Protein AF-A0A9E5J036-F1 (afdb_monomer)

Mean predicted aligned error: 3.0 Å

Structure (mmCIF, N/CA/C/O backbone):
data_AF-A0A9E5J036-F1
#
_entry.id   AF-A0A9E5J036-F1
#
loop_
_atom_site.group_PDB
_atom_site.id
_atom_site.type_symbol
_atom_site.label_atom_id
_atom_site.label_alt_id
_atom_site.label_comp_id
_atom_site.label_asym_id
_atom_site.label_entity_id
_atom_site.label_seq_id
_atom_site.pdbx_PDB_ins_code
_atom_site.Cartn_x
_atom_site.Cartn_y
_atom_site.Cartn_z
_atom_site.occupancy
_atom_site.B_iso_or_equiv
_atom_site.auth_seq_id
_atom_site.auth_comp_id
_atom_site.auth_asym_id
_atom_site.auth_atom_id
_atom_site.pdbx_PDB_model_num
ATOM 1 N N . MET A 1 1 ? -7.724 -12.651 20.149 1.00 54.22 1 MET A N 1
ATOM 2 C CA . MET A 1 1 ? -7.739 -11.322 19.498 1.00 54.22 1 MET A CA 1
ATOM 3 C C . MET A 1 1 ? -8.716 -11.390 18.334 1.00 54.22 1 MET A C 1
ATOM 5 O O . MET A 1 1 ? -8.583 -12.315 17.539 1.00 54.22 1 MET A O 1
ATOM 9 N N . ARG A 1 2 ? -9.733 -10.518 18.262 1.00 65.44 2 ARG A N 1
ATOM 10 C CA . ARG A 1 2 ? -10.609 -10.452 17.074 1.00 65.44 2 ARG A CA 1
ATOM 11 C C . ARG A 1 2 ? -9.749 -10.071 15.864 1.00 65.44 2 ARG A C 1
ATOM 13 O O . ARG A 1 2 ? -8.909 -9.185 15.984 1.00 65.44 2 ARG A O 1
ATOM 20 N N . ARG A 1 3 ? -9.926 -10.760 14.734 1.00 77.19 3 ARG A N 1
ATOM 21 C CA . ARG A 1 3 ? -9.328 -10.345 13.458 1.00 77.19 3 ARG A CA 1
ATOM 22 C C . ARG A 1 3 ? -10.132 -9.149 12.951 1.00 77.19 3 ARG A C 1
ATOM 24 O O . ARG A 1 3 ? -11.332 -9.301 12.756 1.00 77.19 3 ARG A O 1
ATOM 31 N N . THR A 1 4 ? -9.483 -8.000 12.800 1.00 93.81 4 THR A N 1
ATOM 32 C CA . THR A 1 4 ? -10.069 -6.779 12.230 1.00 93.81 4 THR A CA 1
ATOM 33 C C . THR A 1 4 ? -9.508 -6.542 10.832 1.00 93.81 4 THR A C 1
ATOM 35 O O . THR A 1 4 ? -8.368 -6.928 10.535 1.00 93.81 4 THR A O 1
ATOM 38 N N . ILE A 1 5 ? -10.295 -5.925 9.959 1.00 94.81 5 ILE A N 1
ATOM 39 C CA . ILE A 1 5 ? -9.873 -5.517 8.618 1.00 94.81 5 ILE A CA 1
ATOM 40 C C . ILE A 1 5 ? -8.746 -4.497 8.746 1.00 94.81 5 ILE A C 1
ATOM 42 O O . ILE A 1 5 ? -7.694 -4.677 8.133 1.00 94.81 5 ILE A O 1
ATOM 46 N N . THR A 1 6 ? -8.904 -3.502 9.622 1.00 96.44 6 THR A N 1
ATOM 47 C CA . THR A 1 6 ? -7.877 -2.489 9.884 1.00 96.44 6 THR A CA 1
ATOM 48 C C . THR A 1 6 ? -6.564 -3.146 10.305 1.00 96.44 6 THR A C 1
ATOM 50 O O . THR A 1 6 ? -5.524 -2.891 9.705 1.00 96.44 6 THR A O 1
ATOM 53 N N . GLY A 1 7 ? -6.599 -4.068 11.274 1.00 96.12 7 GLY A N 1
ATOM 54 C CA . GLY A 1 7 ? -5.401 -4.781 11.726 1.00 96.12 7 GLY A CA 1
ATOM 55 C C . GLY A 1 7 ? -4.760 -5.639 10.632 1.00 96.12 7 GLY A C 1
ATOM 56 O O . GLY A 1 7 ? -3.534 -5.698 10.533 1.00 96.12 7 GLY A O 1
ATOM 57 N N . SER A 1 8 ? -5.575 -6.262 9.777 1.00 96.50 8 SER A N 1
ATOM 58 C CA . SER A 1 8 ? -5.082 -7.045 8.638 1.00 96.50 8 SER A CA 1
ATOM 59 C C . SER A 1 8 ? -4.384 -6.156 7.606 1.00 96.50 8 SER A C 1
ATOM 61 O O . SER A 1 8 ? -3.306 -6.507 7.134 1.00 96.50 8 SER A O 1
ATOM 63 N N . LEU A 1 9 ? -4.950 -4.985 7.298 1.00 97.12 9 LEU A N 1
ATOM 64 C CA . LEU A 1 9 ? -4.346 -4.013 6.386 1.00 97.12 9 LEU A CA 1
ATOM 65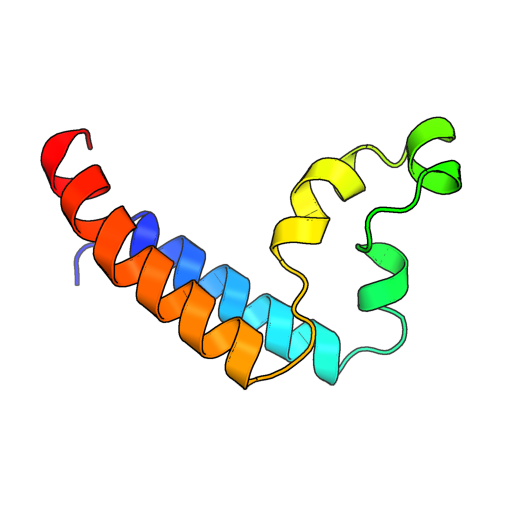 C C . LEU A 1 9 ? -3.026 -3.469 6.936 1.00 97.12 9 LEU A C 1
ATOM 67 O O . LEU A 1 9 ? -2.042 -3.432 6.202 1.00 97.12 9 LEU A O 1
ATOM 71 N N . LEU A 1 10 ? -2.968 -3.126 8.229 1.00 97.75 10 LEU A N 1
ATOM 72 C CA . LEU A 1 10 ? -1.725 -2.689 8.874 1.00 97.75 10 LEU A CA 1
ATOM 73 C C . LEU A 1 10 ? -0.619 -3.740 8.731 1.00 97.75 10 LEU A C 1
ATOM 75 O O . LEU A 1 10 ? 0.506 -3.405 8.361 1.00 97.75 10 LEU A O 1
ATOM 79 N N . LEU A 1 11 ? -0.946 -5.013 8.982 1.00 97.50 11 LEU A N 1
ATOM 80 C CA . LEU A 1 11 ? 0.001 -6.116 8.835 1.00 97.50 11 LEU A CA 1
ATOM 81 C C . LEU A 1 11 ? 0.467 -6.271 7.381 1.00 97.50 11 LEU A C 1
ATOM 83 O O . LEU A 1 11 ? 1.667 -6.379 7.141 1.00 97.50 11 LEU A O 1
ATOM 87 N N . ILE A 1 12 ? -0.457 -6.261 6.416 1.00 98.12 12 ILE A N 1
ATOM 88 C CA . ILE A 1 12 ? -0.134 -6.397 4.988 1.00 98.12 12 ILE A CA 1
ATOM 89 C C . ILE A 1 12 ? 0.776 -5.256 4.525 1.00 98.12 12 ILE A C 1
ATOM 91 O O . ILE A 1 12 ? 1.776 -5.511 3.858 1.00 98.12 12 ILE A O 1
ATOM 95 N N . ILE A 1 13 ? 0.472 -4.014 4.906 1.00 98.38 13 ILE A N 1
ATOM 96 C CA . ILE A 1 13 ? 1.271 -2.845 4.526 1.00 98.38 13 ILE A CA 1
ATOM 97 C C . ILE A 1 13 ? 2.667 -2.912 5.161 1.00 98.38 13 ILE A C 1
ATOM 99 O O . ILE A 1 13 ? 3.663 -2.688 4.475 1.00 98.38 13 ILE A O 1
ATOM 103 N N . ALA A 1 14 ? 2.766 -3.279 6.443 1.00 98.19 14 ALA A N 1
ATOM 104 C CA . ALA A 1 14 ? 4.055 -3.428 7.117 1.00 98.19 14 ALA A CA 1
ATOM 105 C C . ALA A 1 14 ? 4.920 -4.526 6.474 1.00 98.19 14 ALA A C 1
ATOM 107 O O . ALA A 1 14 ? 6.108 -4.315 6.229 1.00 98.19 14 ALA A O 1
ATOM 108 N N . VAL A 1 15 ? 4.326 -5.679 6.145 1.00 98.31 15 VAL A N 1
ATOM 109 C CA . VAL A 1 15 ? 5.013 -6.767 5.431 1.00 98.31 15 VAL A CA 1
ATOM 110 C C . VAL A 1 15 ? 5.428 -6.327 4.026 1.00 98.31 15 VAL A C 1
ATOM 112 O O . VAL A 1 15 ? 6.557 -6.590 3.620 1.00 98.31 15 VAL A O 1
ATOM 115 N N . SER A 1 16 ? 4.563 -5.617 3.298 1.00 98.31 16 SER A N 1
ATOM 116 C CA . SER A 1 16 ? 4.890 -5.061 1.981 1.00 98.31 16 SER A CA 1
ATOM 117 C C . SER A 1 16 ? 6.087 -4.114 2.042 1.00 98.31 16 SER A C 1
ATOM 119 O O . SER A 1 16 ? 6.996 -4.226 1.227 1.00 98.31 16 SER A O 1
ATOM 121 N N . TYR A 1 17 ? 6.150 -3.231 3.042 1.00 98.44 17 TYR A N 1
ATOM 122 C CA . TYR A 1 17 ? 7.297 -2.341 3.207 1.00 98.44 17 TYR A CA 1
ATOM 123 C C . TYR A 1 17 ? 8.594 -3.106 3.503 1.00 98.44 17 TYR A C 1
ATOM 125 O O . TYR A 1 17 ? 9.643 -2.773 2.952 1.00 98.44 17 TYR A O 1
ATOM 133 N N . LEU A 1 18 ? 8.537 -4.170 4.315 1.00 98.38 18 LEU A N 1
ATOM 134 C CA . LEU A 1 18 ? 9.694 -5.049 4.517 1.00 98.38 18 LEU A CA 1
ATOM 135 C C . LEU A 1 18 ? 10.151 -5.688 3.201 1.00 98.38 18 LEU A C 1
ATOM 137 O O . LEU A 1 18 ? 11.351 -5.728 2.932 1.00 98.38 18 LEU A O 1
ATOM 141 N N . LEU A 1 19 ? 9.219 -6.146 2.362 1.00 98.38 19 LEU A N 1
ATOM 142 C CA . LEU A 1 19 ? 9.546 -6.664 1.032 1.00 98.38 19 LEU A CA 1
ATOM 143 C C . LEU A 1 19 ? 10.142 -5.575 0.135 1.00 98.38 19 LEU A C 1
ATOM 145 O O . LEU A 1 19 ? 11.145 -5.835 -0.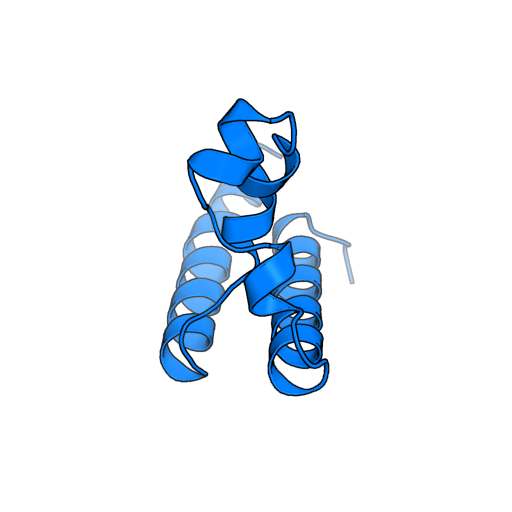523 1.00 98.38 19 LEU A O 1
ATOM 149 N N . GLN A 1 20 ? 9.601 -4.355 0.164 1.00 98.19 20 GLN A N 1
ATOM 150 C CA . GLN A 1 20 ? 10.100 -3.221 -0.616 1.00 98.19 20 GLN A CA 1
ATOM 151 C C . GLN A 1 20 ? 11.574 -2.922 -0.318 1.00 98.19 20 GLN A C 1
ATOM 153 O O . GLN A 1 20 ? 12.354 -2.747 -1.249 1.00 98.19 20 GLN A O 1
ATOM 158 N N . ILE A 1 21 ? 11.977 -2.907 0.958 1.00 97.69 21 ILE A N 1
ATOM 159 C CA . ILE A 1 21 ? 13.361 -2.572 1.340 1.00 97.69 21 ILE A CA 1
ATOM 160 C C . ILE A 1 21 ? 14.341 -3.749 1.223 1.00 97.69 21 ILE A C 1
ATOM 162 O O . ILE A 1 21 ? 15.550 -3.536 1.255 1.00 97.69 21 ILE A O 1
ATOM 166 N N . THR A 1 22 ? 13.848 -4.987 1.124 1.00 98.19 22 THR A N 1
ATOM 167 C CA . THR A 1 22 ? 14.693 -6.197 1.049 1.00 98.19 22 THR A CA 1
ATOM 168 C C . THR A 1 22 ? 14.763 -6.808 -0.348 1.00 98.19 22 THR A C 1
ATOM 170 O O . THR A 1 22 ? 15.695 -7.556 -0.638 1.00 98.19 22 THR A O 1
ATOM 173 N N . THR A 1 23 ? 13.803 -6.503 -1.224 1.00 98.19 23 THR A N 1
ATOM 174 C CA . THR A 1 23 ? 13.665 -7.125 -2.545 1.00 98.19 23 THR A CA 1
ATOM 175 C C . THR A 1 23 ? 13.956 -6.116 -3.650 1.00 98.19 23 THR A C 1
ATOM 177 O O . THR A 1 23 ? 13.224 -5.147 -3.851 1.00 98.19 23 THR A O 1
ATOM 180 N N . VAL A 1 24 ? 15.010 -6.373 -4.424 1.00 97.44 24 VAL A N 1
ATOM 181 C CA . VAL A 1 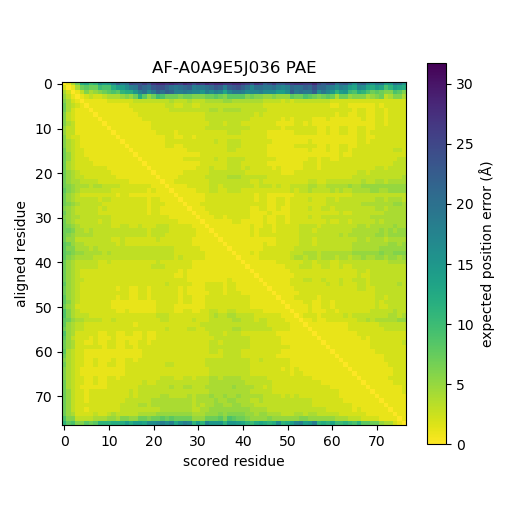24 ? 15.406 -5.527 -5.560 1.00 97.44 24 VAL A CA 1
ATOM 182 C C . VAL A 1 24 ? 14.303 -5.497 -6.626 1.00 97.44 24 VAL A C 1
ATOM 184 O O . VAL A 1 24 ? 13.771 -6.537 -7.017 1.00 97.44 24 VAL A O 1
ATOM 187 N N . GLY A 1 25 ? 13.961 -4.298 -7.107 1.00 96.75 25 GLY A N 1
ATOM 188 C CA . GLY A 1 25 ? 12.939 -4.088 -8.138 1.00 96.75 25 GLY A CA 1
ATOM 189 C C . GLY A 1 25 ? 11.493 -4.266 -7.659 1.00 96.75 25 GLY A C 1
ATOM 190 O O . GLY A 1 25 ? 10.584 -4.281 -8.486 1.00 96.75 25 GLY A O 1
ATOM 191 N N . TYR A 1 26 ? 11.249 -4.416 -6.349 1.00 98.00 26 TYR A N 1
ATOM 192 C CA . TYR A 1 26 ? 9.892 -4.478 -5.791 1.00 98.00 26 TYR A C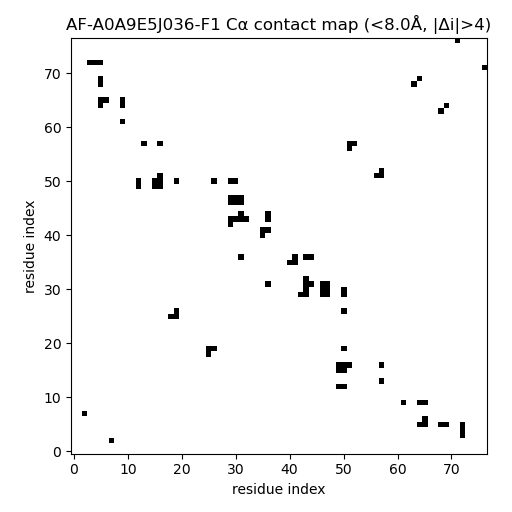A 1
ATOM 193 C C . TYR A 1 26 ? 9.116 -3.187 -6.066 1.00 98.00 26 TYR A C 1
ATOM 195 O O . TYR A 1 26 ? 7.984 -3.225 -6.546 1.00 98.00 26 TYR A O 1
ATOM 203 N N . GLU A 1 27 ? 9.760 -2.045 -5.820 1.00 97.25 27 GLU A N 1
ATOM 204 C CA . GLU A 1 27 ? 9.196 -0.727 -6.101 1.00 97.25 27 GLU A CA 1
ATOM 205 C C . GLU A 1 27 ? 8.874 -0.572 -7.592 1.00 97.25 27 GLU A C 1
ATOM 207 O O . GLU A 1 27 ? 7.737 -0.263 -7.936 1.00 97.25 27 GLU A O 1
ATOM 212 N N . ASP A 1 28 ? 9.803 -0.935 -8.482 1.00 96.81 28 ASP A N 1
ATOM 213 C CA . ASP A 1 28 ? 9.610 -0.864 -9.938 1.00 96.81 28 ASP A CA 1
ATOM 214 C C . ASP A 1 28 ? 8.427 -1.701 -10.451 1.00 96.81 28 ASP A C 1
ATOM 216 O O . ASP A 1 28 ? 7.746 -1.342 -11.418 1.00 96.81 28 ASP A O 1
ATOM 220 N N . ARG A 1 29 ? 8.139 -2.827 -9.796 1.00 97.00 29 ARG A N 1
ATOM 221 C CA . ARG A 1 29 ? 7.032 -3.723 -10.164 1.00 97.00 29 ARG A CA 1
ATOM 222 C C . ARG A 1 29 ? 5.669 -3.224 -9.706 1.00 97.00 29 ARG A C 1
ATOM 224 O O . ARG A 1 29 ? 4.677 -3.588 -10.334 1.00 97.00 29 ARG A O 1
ATOM 231 N N . PHE A 1 30 ? 5.612 -2.415 -8.650 1.00 97.88 30 PHE A N 1
ATOM 232 C CA . PHE A 1 30 ? 4.354 -1.985 -8.039 1.00 97.88 30 PHE A CA 1
ATOM 233 C C . PHE A 1 30 ? 4.091 -0.486 -8.108 1.00 97.88 30 PHE A C 1
ATOM 235 O O . PHE A 1 30 ? 2.950 -0.090 -7.855 1.00 97.88 30 PHE A O 1
ATOM 242 N N . LEU A 1 31 ? 5.084 0.339 -8.474 1.00 97.75 31 LEU A N 1
ATOM 243 C CA . LEU A 1 31 ? 4.861 1.771 -8.610 1.00 97.75 31 LEU A CA 1
ATOM 244 C C . LEU A 1 31 ? 3.822 2.031 -9.687 1.00 97.75 31 LEU A C 1
ATOM 246 O O . LEU A 1 31 ? 3.737 1.326 -10.705 1.00 97.75 31 LEU A O 1
ATOM 250 N N . LEU A 1 32 ? 3.061 3.093 -9.467 1.00 98.19 32 LEU A N 1
ATOM 251 C CA . LEU A 1 32 ? 2.135 3.572 -10.462 1.00 98.19 32 LEU A CA 1
ATOM 252 C C . LEU A 1 32 ? 2.922 4.203 -11.609 1.00 98.19 32 LEU A C 1
ATOM 254 O O . LEU A 1 32 ? 3.563 5.240 -11.452 1.00 98.19 32 LEU A O 1
ATOM 258 N N . ASN A 1 33 ? 2.856 3.572 -12.774 1.00 98.06 33 ASN A N 1
ATOM 259 C CA . ASN A 1 33 ? 3.509 4.054 -13.976 1.00 98.06 33 ASN A CA 1
ATOM 260 C C . ASN A 1 33 ? 2.557 3.913 -15.164 1.00 98.06 33 ASN A C 1
ATOM 262 O O . ASN A 1 33 ? 2.041 2.832 -15.450 1.00 98.06 33 ASN A O 1
ATOM 266 N N . ARG A 1 34 ? 2.339 5.035 -15.852 1.00 97.69 34 ARG A N 1
ATOM 267 C CA . ARG A 1 34 ? 1.368 5.163 -16.939 1.00 97.69 34 ARG A CA 1
ATOM 268 C C . ARG A 1 34 ? 1.628 4.193 -18.087 1.00 97.69 34 ARG A C 1
ATOM 270 O O . ARG A 1 34 ? 0.683 3.561 -18.541 1.00 97.69 34 ARG A O 1
ATOM 277 N N . PHE A 1 35 ? 2.880 4.059 -18.521 1.00 98.12 35 PHE A N 1
ATOM 278 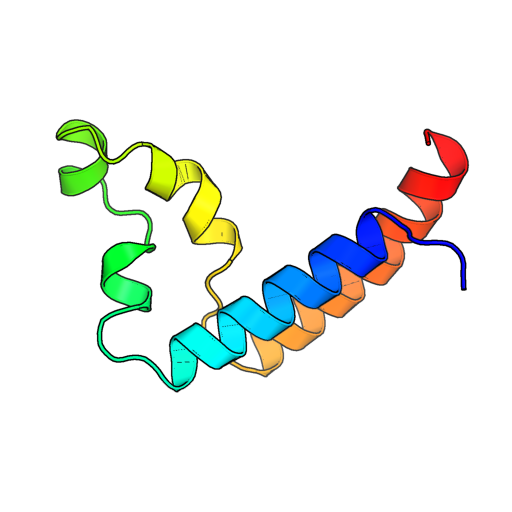C CA . PHE A 1 35 ? 3.234 3.196 -19.647 1.00 98.12 35 PHE A CA 1
ATOM 279 C C . PHE A 1 35 ? 2.808 1.751 -19.375 1.00 98.12 35 PHE A C 1
ATOM 281 O O . PHE A 1 35 ? 2.150 1.134 -20.203 1.00 98.12 35 PHE A O 1
ATOM 288 N N . TYR A 1 36 ? 3.109 1.223 -18.189 1.00 98.19 36 TYR A N 1
ATOM 289 C CA . TYR A 1 36 ? 2.731 -0.146 -17.835 1.00 98.19 36 TYR A CA 1
ATOM 290 C C . TYR A 1 36 ? 1.217 -0.317 -17.672 1.00 98.19 36 TYR A C 1
ATOM 292 O O . TYR A 1 36 ? 0.661 -1.320 -18.112 1.00 98.19 36 TYR A O 1
ATOM 300 N N . VAL A 1 37 ? 0.530 0.674 -17.096 1.00 98.19 37 VAL A N 1
ATOM 301 C CA . VAL A 1 37 ? -0.935 0.641 -16.953 1.00 98.19 37 VAL A CA 1
ATOM 302 C C . VAL A 1 37 ? -1.631 0.642 -18.317 1.00 98.19 37 VAL A C 1
ATOM 304 O O . VAL A 1 37 ? -2.552 -0.143 -18.527 1.00 98.19 37 VAL A O 1
ATOM 307 N N . GLU A 1 38 ? -1.177 1.467 -19.263 1.00 98.31 38 GLU A N 1
ATOM 308 C CA . GLU A 1 38 ? -1.695 1.480 -20.641 1.00 98.31 38 GLU A CA 1
ATOM 309 C C . GLU A 1 38 ? -1.430 0.152 -21.371 1.00 98.31 38 GLU A C 1
ATOM 311 O O . GLU A 1 38 ? -2.214 -0.240 -22.232 1.00 98.31 38 GLU A O 1
ATOM 316 N N . ASN A 1 39 ? -0.385 -0.578 -20.972 1.00 98.19 39 ASN A N 1
ATOM 317 C CA . ASN A 1 39 ? -0.056 -1.913 -21.474 1.00 98.19 39 ASN A CA 1
ATOM 318 C C . ASN A 1 39 ? -0.706 -3.064 -20.672 1.00 98.19 39 ASN A C 1
ATOM 320 O O . ASN A 1 39 ? -0.334 -4.223 -20.847 1.00 98.19 39 ASN A O 1
ATOM 324 N N . GLY A 1 40 ? -1.696 -2.776 -19.819 1.00 98.19 40 GLY A N 1
ATOM 325 C CA . GLY A 1 40 ? -2.525 -3.790 -19.156 1.00 98.19 40 GLY A CA 1
ATOM 326 C C . GLY A 1 40 ? -2.133 -4.132 -17.717 1.00 98.19 40 GLY A C 1
ATOM 327 O O . GLY A 1 40 ? -2.805 -4.942 -17.078 1.00 98.19 40 GLY A O 1
ATOM 328 N N . GLU A 1 41 ? -1.107 -3.495 -17.147 1.00 98.38 41 GLU A N 1
ATOM 329 C CA . GLU A 1 41 ? -0.701 -3.703 -15.749 1.00 98.38 41 GLU A CA 1
ATOM 330 C C . GLU A 1 41 ? -1.576 -2.901 -14.765 1.00 98.38 41 GLU A C 1
ATOM 332 O O . GLU A 1 41 ? -1.093 -2.137 -13.928 1.00 98.38 41 GLU A O 1
ATOM 337 N N . TYR A 1 42 ? -2.899 -3.081 -14.844 1.00 98.19 42 TYR A N 1
ATOM 338 C CA . TYR A 1 42 ? -3.882 -2.354 -14.026 1.00 98.19 42 TYR A CA 1
ATOM 339 C C . TYR A 1 42 ? -3.753 -2.614 -12.524 1.00 98.19 42 TYR A C 1
ATOM 341 O O . TYR A 1 42 ? -4.186 -1.789 -11.721 1.00 98.19 42 TYR A O 1
ATOM 349 N N . TYR A 1 43 ? -3.122 -3.723 -12.125 1.00 98.00 43 TYR A N 1
ATOM 350 C CA . TYR A 1 43 ? -2.853 -4.012 -10.716 1.00 98.00 43 TYR A CA 1
ATOM 351 C C . TYR A 1 43 ? -2.067 -2.875 -10.038 1.00 98.00 43 TYR A C 1
ATOM 353 O O . TYR A 1 43 ? -2.269 -2.625 -8.850 1.00 98.00 43 TYR A O 1
ATOM 361 N N . ARG A 1 44 ? -1.257 -2.121 -10.800 1.00 98.25 44 ARG A N 1
ATOM 362 C CA . ARG A 1 44 ? -0.481 -0.967 -10.318 1.00 98.25 44 ARG A CA 1
ATOM 363 C C . ARG A 1 44 ? -1.332 0.154 -9.735 1.00 98.25 44 ARG A C 1
ATOM 365 O O . ARG A 1 44 ? -0.853 0.884 -8.873 1.00 98.25 44 ARG A O 1
ATOM 372 N N . LEU A 1 45 ? -2.594 0.270 -10.157 1.00 97.94 45 LEU A N 1
ATOM 373 C CA . LEU A 1 45 ? -3.547 1.236 -9.601 1.00 97.94 45 LEU A CA 1
ATOM 374 C C . LEU A 1 45 ? -3.848 0.964 -8.122 1.00 97.94 45 LEU A C 1
ATOM 376 O O . LEU A 1 45 ? -4.132 1.894 -7.375 1.00 97.94 45 LEU A O 1
ATOM 380 N N . PHE A 1 46 ? -3.756 -0.298 -7.700 1.00 97.50 46 PHE A N 1
ATOM 381 C CA . PHE A 1 46 ? -4.021 -0.715 -6.325 1.00 97.50 46 PHE A CA 1
ATOM 382 C C . PHE A 1 46 ? -2.729 -0.960 -5.547 1.00 97.50 46 PHE A C 1
ATOM 384 O O . PHE A 1 46 ? -2.614 -0.543 -4.397 1.00 97.50 46 PHE A O 1
ATOM 391 N N . THR A 1 47 ? -1.728 -1.597 -6.162 1.00 97.56 47 THR A N 1
ATOM 392 C CA . THR A 1 47 ? -0.487 -1.967 -5.463 1.00 97.56 47 THR A CA 1
ATOM 393 C C . THR A 1 47 ? 0.369 -0.769 -5.079 1.00 97.56 47 THR A C 1
ATOM 395 O O . THR A 1 47 ? 1.148 -0.877 -4.137 1.00 97.56 47 THR A O 1
ATOM 398 N N . VAL A 1 48 ? 0.208 0.382 -5.741 1.00 97.75 48 VAL A N 1
ATOM 399 C CA . VAL A 1 48 ? 0.911 1.613 -5.352 1.00 97.75 48 VAL A CA 1
ATOM 400 C C . VAL A 1 48 ? 0.602 2.027 -3.908 1.00 97.75 48 VAL A C 1
ATOM 402 O O . VAL A 1 48 ? 1.479 2.560 -3.237 1.00 97.75 48 VAL A O 1
ATOM 405 N N . ALA A 1 49 ? -0.587 1.706 -3.383 1.00 97.50 49 ALA A N 1
ATOM 406 C CA . ALA A 1 49 ? -0.955 1.983 -1.991 1.00 97.50 49 ALA A CA 1
ATOM 407 C C . ALA A 1 49 ? -0.146 1.163 -0.964 1.00 97.50 49 ALA A C 1
ATOM 409 O O . ALA A 1 49 ? -0.175 1.460 0.229 1.00 97.50 49 ALA A O 1
ATOM 410 N N . LEU A 1 50 ? 0.567 0.123 -1.408 1.00 97.94 50 LEU A N 1
ATOM 411 C CA . LEU A 1 50 ? 1.423 -0.708 -0.562 1.00 97.94 50 LEU A CA 1
ATOM 412 C C . LEU A 1 50 ? 2.874 -0.202 -0.498 1.00 97.94 50 LEU A C 1
ATOM 414 O O . LEU A 1 50 ? 3.631 -0.636 0.375 1.00 97.94 50 LEU A O 1
ATOM 418 N N . LEU A 1 51 ? 3.267 0.700 -1.403 1.00 98.25 51 LEU A N 1
ATOM 419 C CA . LEU A 1 51 ? 4.611 1.269 -1.467 1.00 98.25 51 LEU A CA 1
ATOM 420 C C . LEU A 1 51 ? 4.726 2.511 -0.589 1.00 98.25 51 LEU A C 1
ATOM 422 O O . LEU A 1 51 ? 3.814 3.330 -0.524 1.00 98.25 51 LEU A O 1
ATOM 426 N N . HIS A 1 52 ? 5.870 2.668 0.072 1.00 98.31 52 HIS A N 1
ATOM 427 C CA . HIS A 1 52 ? 6.126 3.807 0.949 1.00 98.31 52 HIS A CA 1
ATOM 428 C C . HIS A 1 52 ? 7.523 4.381 0.712 1.00 98.31 52 HIS A C 1
ATOM 430 O O . HIS A 1 52 ? 8.506 3.651 0.645 1.00 98.31 52 HIS A O 1
ATOM 436 N N . GLY A 1 53 ? 7.621 5.711 0.651 1.00 96.88 53 GLY A N 1
ATOM 437 C CA . GLY A 1 53 ? 8.880 6.441 0.424 1.00 96.88 53 GLY A CA 1
ATOM 438 C C . GLY A 1 53 ? 9.806 6.550 1.645 1.00 96.88 53 GLY A C 1
ATOM 439 O O . GLY A 1 53 ? 10.637 7.451 1.695 1.00 96.88 53 GLY A O 1
ATOM 440 N N . GLY A 1 54 ? 9.628 5.701 2.662 1.00 97.19 54 GLY A N 1
ATOM 441 C CA . GLY A 1 54 ? 10.472 5.665 3.857 1.00 97.19 54 GLY A CA 1
ATOM 442 C C . GLY A 1 54 ? 9.719 5.370 5.154 1.00 97.19 54 GLY A C 1
ATOM 443 O O . GLY A 1 54 ? 8.487 5.406 5.214 1.00 97.19 54 GLY A O 1
ATOM 444 N N . LEU A 1 55 ? 10.486 5.121 6.222 1.00 97.62 55 LEU A N 1
ATOM 445 C CA . LEU A 1 55 ? 9.965 4.641 7.506 1.00 97.62 55 LEU A CA 1
ATOM 446 C C . LEU A 1 55 ? 8.991 5.628 8.162 1.00 97.62 55 LEU A C 1
ATOM 448 O O . LEU A 1 55 ? 7.955 5.215 8.673 1.00 97.62 55 LEU A O 1
ATOM 452 N N . TRP A 1 56 ? 9.291 6.928 8.124 1.00 98.38 56 TRP A N 1
ATOM 453 C CA . TRP A 1 56 ? 8.397 7.945 8.686 1.00 98.38 56 TRP A CA 1
ATOM 454 C C . TRP A 1 56 ? 7.091 8.054 7.904 1.00 98.38 56 TRP A C 1
ATOM 456 O O . TRP A 1 56 ? 6.024 8.150 8.504 1.00 98.38 56 TRP A O 1
ATOM 466 N N . HIS A 1 57 ? 7.164 7.972 6.575 1.00 98.12 57 HIS A N 1
ATOM 467 C CA . HIS A 1 57 ? 5.980 8.005 5.724 1.00 98.12 57 HIS A CA 1
ATOM 468 C C . HIS A 1 57 ? 5.068 6.807 6.018 1.00 98.12 57 HIS A C 1
ATOM 470 O O . HIS A 1 57 ? 3.865 6.984 6.198 1.00 98.12 57 HIS A O 1
ATOM 476 N N . LEU A 1 58 ? 5.646 5.611 6.171 1.00 98.31 58 LEU A N 1
ATOM 477 C CA . LEU A 1 58 ? 4.931 4.423 6.635 1.00 98.31 58 LEU A CA 1
ATOM 478 C C . LEU A 1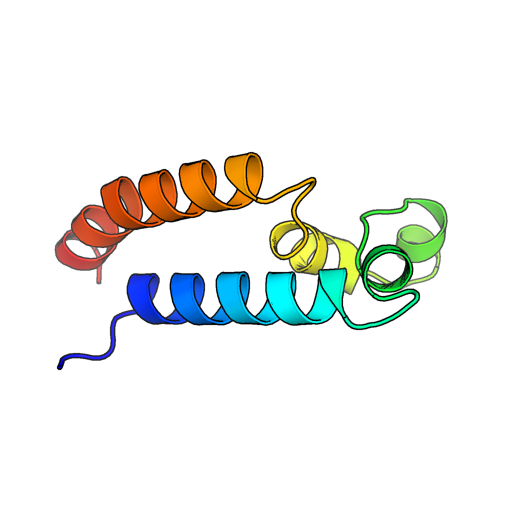 58 ? 4.307 4.633 8.021 1.00 98.31 58 LEU A C 1
ATOM 480 O O . LEU A 1 58 ? 3.111 4.416 8.190 1.00 98.31 58 LEU A O 1
ATOM 484 N N . ALA A 1 59 ? 5.092 5.070 9.007 1.00 98.38 59 ALA A N 1
ATOM 485 C CA . ALA A 1 59 ? 4.637 5.191 10.390 1.00 98.38 59 ALA A CA 1
ATOM 486 C C . ALA A 1 59 ? 3.418 6.117 10.526 1.00 98.38 59 ALA A C 1
ATOM 488 O O . ALA A 1 59 ? 2.437 5.750 11.174 1.00 98.38 59 ALA A O 1
ATOM 489 N N . PHE A 1 60 ? 3.444 7.285 9.876 1.00 98.56 60 PHE A N 1
ATOM 490 C CA . PHE A 1 60 ? 2.318 8.219 9.920 1.00 98.56 60 PHE A CA 1
ATOM 491 C C . PHE A 1 60 ? 1.075 7.683 9.203 1.00 98.56 60 PHE A C 1
ATOM 493 O O . PHE A 1 60 ? -0.032 7.874 9.702 1.00 98.56 60 PHE A O 1
ATOM 500 N N . ASN A 1 61 ? 1.235 6.965 8.088 1.00 98.38 61 ASN A N 1
ATOM 501 C CA . ASN A 1 61 ? 0.102 6.353 7.390 1.00 98.38 61 ASN A CA 1
ATOM 502 C C . ASN A 1 61 ? -0.520 5.204 8.192 1.00 98.38 61 ASN A C 1
ATOM 504 O O . ASN A 1 61 ? -1.742 5.133 8.294 1.00 98.38 61 ASN A O 1
ATOM 508 N N . LEU A 1 62 ? 0.286 4.345 8.823 1.00 98.38 62 LEU A N 1
ATOM 509 C CA . LEU A 1 62 ? -0.227 3.283 9.695 1.00 98.38 62 LEU A CA 1
ATOM 510 C C . LEU A 1 62 ? -0.930 3.856 10.930 1.00 98.38 62 LEU A C 1
ATOM 512 O O . LEU A 1 62 ? -1.982 3.352 11.322 1.00 98.38 62 LEU A O 1
ATOM 516 N N . LEU A 1 63 ? -0.395 4.933 11.515 1.00 98.38 63 LEU A N 1
ATOM 517 C CA . LEU A 1 63 ? -1.048 5.639 12.616 1.00 98.38 63 LEU A CA 1
ATOM 518 C C . LEU A 1 63 ? -2.401 6.217 12.182 1.00 98.38 63 LEU A C 1
ATOM 520 O O . LEU A 1 63 ? -3.396 6.009 12.873 1.00 98.38 63 LEU A O 1
ATOM 524 N N . ALA A 1 64 ? -2.452 6.904 11.038 1.00 98.38 64 ALA A N 1
ATOM 525 C CA . ALA A 1 64 ? -3.689 7.464 10.502 1.00 98.38 64 ALA A CA 1
ATOM 526 C C . ALA A 1 64 ? -4.713 6.367 10.174 1.00 98.38 64 ALA A C 1
ATOM 528 O O . ALA A 1 64 ? -5.877 6.478 10.558 1.00 98.38 64 ALA A O 1
ATOM 529 N N . LEU A 1 65 ? -4.281 5.276 9.534 1.00 98.00 65 LEU A N 1
ATOM 530 C CA . LEU A 1 65 ? -5.137 4.139 9.205 1.00 98.00 65 LEU A CA 1
ATOM 531 C C . LEU A 1 65 ? -5.677 3.458 10.464 1.00 98.00 65 LEU A C 1
ATOM 533 O O . LEU A 1 65 ? -6.853 3.123 10.513 1.00 98.00 65 LEU A O 1
ATOM 537 N N . TYR A 1 66 ? -4.864 3.294 11.505 1.00 97.62 66 TYR A N 1
ATOM 538 C CA . TYR A 1 66 ? -5.345 2.765 12.778 1.00 97.62 66 TYR A CA 1
ATOM 539 C C . TYR A 1 66 ? -6.356 3.712 13.441 1.00 97.62 66 TYR A C 1
ATOM 541 O O . TYR A 1 66 ? -7.432 3.272 13.853 1.00 97.62 66 TYR A O 1
ATOM 549 N N . ALA A 1 67 ? -6.023 5.004 13.521 1.00 98.00 67 ALA A N 1
ATOM 550 C CA . ALA A 1 67 ? -6.827 6.015 14.202 1.00 98.00 67 ALA A CA 1
ATOM 551 C C . ALA A 1 67 ? -8.184 6.260 13.525 1.00 98.00 67 ALA A C 1
ATOM 553 O O . ALA A 1 67 ? -9.170 6.491 14.219 1.00 98.00 67 ALA A O 1
ATOM 554 N N . LEU A 1 68 ? -8.242 6.193 12.191 1.00 97.94 68 LEU A N 1
ATOM 555 C CA . LEU A 1 68 ? -9.462 6.423 11.411 1.00 97.94 68 LEU A CA 1
ATOM 556 C C . LEU A 1 68 ? -10.179 5.121 11.033 1.00 97.94 68 LEU A C 1
ATOM 558 O O . LEU A 1 68 ? -11.405 5.064 11.073 1.00 97.94 68 LEU A O 1
ATOM 562 N N . GLY A 1 69 ? -9.437 4.067 10.698 1.00 96.69 69 GLY A N 1
ATOM 563 C CA . GLY A 1 69 ? -9.991 2.782 10.270 1.00 96.69 69 GLY A CA 1
ATOM 564 C C . GLY A 1 69 ? -10.692 2.035 11.398 1.00 96.69 69 GLY A C 1
ATOM 565 O O . GLY A 1 69 ? -11.799 1.550 11.207 1.00 96.69 69 GLY A O 1
ATOM 566 N N . THR A 1 70 ? -10.118 2.023 12.605 1.00 96.12 70 THR A N 1
ATOM 567 C CA . THR A 1 70 ? -10.722 1.331 13.758 1.00 96.12 70 THR A CA 1
ATOM 568 C C . THR A 1 70 ? -12.122 1.855 14.115 1.00 96.12 70 THR A C 1
ATOM 570 O O . THR A 1 70 ? -13.034 1.038 14.246 1.00 96.12 70 THR A O 1
ATOM 573 N N . PRO A 1 71 ? -12.360 3.174 14.291 1.00 96.50 71 PRO A N 1
ATOM 574 C CA . PRO A 1 71 ? -13.712 3.666 14.556 1.00 96.50 71 PRO A CA 1
ATOM 575 C C . PRO A 1 71 ? -14.654 3.469 13.363 1.00 96.50 71 PRO A C 1
ATOM 577 O O . PRO A 1 71 ? -15.828 3.188 13.586 1.00 96.50 71 PRO A O 1
ATOM 580 N N . LEU A 1 72 ? -14.154 3.565 12.125 1.00 96.69 72 LEU A N 1
ATOM 581 C CA . LEU A 1 72 ? -14.949 3.315 10.922 1.00 96.69 72 LEU A CA 1
ATOM 582 C C . LEU A 1 72 ? -15.444 1.861 10.871 1.00 96.69 72 LEU A C 1
ATOM 584 O O . LEU A 1 72 ? -16.640 1.635 10.722 1.00 96.69 72 LEU A O 1
ATOM 588 N N . GLU A 1 73 ? -14.543 0.899 11.073 1.00 96.12 73 GLU A N 1
ATOM 589 C CA . GLU A 1 73 ? -14.840 -0.539 11.113 1.00 96.12 73 GLU A CA 1
ATOM 590 C C . GLU A 1 73 ? -15.781 -0.890 12.275 1.00 96.12 73 GLU A C 1
ATOM 592 O O . GLU A 1 73 ? -16.721 -1.663 12.129 1.00 96.12 73 GLU A O 1
ATOM 597 N N . ASN A 1 74 ? -15.593 -0.276 13.446 1.00 94.69 74 ASN A N 1
ATOM 598 C CA . ASN A 1 74 ? -16.495 -0.502 14.577 1.00 94.69 74 ASN A CA 1
ATOM 599 C C . ASN A 1 74 ? -17.910 0.048 14.334 1.00 94.69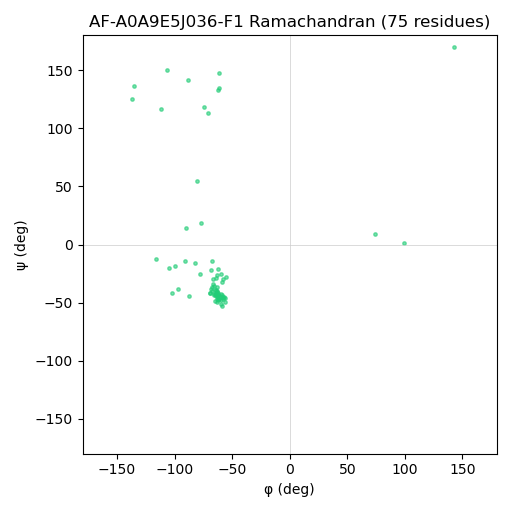 74 ASN A C 1
ATOM 601 O O . ASN A 1 74 ? -18.861 -0.466 14.923 1.00 94.69 74 ASN A O 1
ATOM 605 N N . TYR A 1 75 ? -18.046 1.108 13.531 1.00 96.50 75 TYR A N 1
ATOM 606 C CA . TYR A 1 75 ? -19.332 1.752 13.266 1.00 96.50 75 TYR A CA 1
ATOM 607 C C . TYR A 1 75 ? -20.085 1.112 12.094 1.00 96.50 75 TYR A C 1
ATOM 609 O O . TYR A 1 75 ? -21.291 0.895 12.196 1.00 96.50 75 TYR A O 1
ATOM 617 N N . PHE A 1 76 ? -19.393 0.812 10.991 1.00 94.88 76 PHE A N 1
ATOM 618 C CA . PHE A 1 76 ? -20.008 0.296 9.763 1.00 94.88 76 PHE A CA 1
ATOM 619 C C . PHE A 1 76 ? -19.898 -1.226 9.594 1.00 94.88 76 PHE A C 1
ATOM 621 O O . PHE A 1 76 ? -20.688 -1.793 8.836 1.00 94.88 76 PHE A O 1
ATOM 628 N N . GLY A 1 77 ? -18.980 -1.883 10.308 1.00 80.38 77 GLY A N 1
ATOM 629 C CA . GLY A 1 77 ? -18.573 -3.274 10.069 1.00 80.38 77 GLY A CA 1
ATOM 630 C C . GLY A 1 77 ? -17.412 -3.380 9.090 1.00 80.38 77 GLY A C 1
ATOM 631 O O . GLY A 1 77 ? -17.272 -4.481 8.514 1.00 80.38 77 GLY A O 1
#

Solvent-accessible surface area (backbone atoms only — not comparable to full-atom values): 4484 Å² total; per-residue (Å²): 130,86,90,46,71,51,60,50,51,50,50,53,38,54,52,40,43,53,44,44,79,72,36,88,64,44,54,77,72,26,48,73,47,69,72,50,38,78,72,67,45,56,65,22,79,60,44,32,79,40,62,63,98,40,72,67,60,42,51,54,49,52,50,50,44,50,69,53,35,46,60,48,41,73,71,79,101

Foldseek 3Di:
DDDFPLVVVLVQLVVLAVCVVVPPCSCVLQDDDPVVVVVPSVNNVVSNVSDAPDDVRSVVVNVVSCVPVVVVRVVPD

Secondary structure (DSSP, 8-state):
----HHHHHHHHHHHHHHHHHHSTTHHHHHS--HHHHHTT-TTHHHHGGG--SSHHHHHHHHHHHHHHHHHHHHHH-

Radius of gyration: 14.28 Å; Cα contacts (8 Å, |Δi|>4): 52; chains: 1; bounding box: 35×20×41 Å

Sequence (77 aa):
MRRTITGSLLLIIAVSYLLQITTVGYEDRFLLNRFYVENGEYYRLFTVALLHGGLWHLAFNLLALYALGTPLENYFG

pLDDT: mean 96.11, std 6.77, range [54.22, 98.56]

Nearest PDB structures (foldseek):
  6pj8-assembly1_A  TM=8.224E-01  e=4.745E-02  Escherichia coli

=== Feature glossary ===
Feature key, reading from the visual/contextual features back to the raw sequence:

Rendered structure images. Structure images are PyMOL renders from six orthogonal camera directions. Cartoon representation draws helices as coils and strands as arrows; sticks shows the backbone as bonds; surface shows the solvent-excluded envelope. Rainbow coloring maps sequence position to hue (blue→red, N→C); chain coloring assigns a distinct color per polypeptide.

Contact-map, Ramachandran, and PAE plots. Three diagnostic plots accompany the record. The Cα contact map visualizes the tertiary structure as a 2D adjacency matrix (8 Å cutoff, sequence-local contacts suppressed). The Ramachandran plot shows the distribution of backbone (φ, ψ) torsions, with points in the α and β basins reflecting secondary structure content. The PAE plot shows AlphaFold's inter-residue confidence as a color matrix.

InterPro / GO / CATH / organism. The annotation block draws on four external resources. InterPro: which protein families and domains the sequence belongs to. GO: standardized terms for what the protein does, what process it participates in, and where in the cell it acts. CATH: which structural fold it has in the CATH hierarchy. Organism: the species of origin.

Nearest PDB structures. Structural nearest neighbors (via Foldseek easy-search vs the PDB). Reported per hit: target PDB id, E-value, and alignment TM-score. A TM-score above ~0.5 is the conventional threshold for 'same fold'.

Predicted aligned error. Predicted aligned error is AlphaFold's pairwise confidence. Unlike pLDDT (per-residue), PAE is per-residue-pair and captures whether two parts of the structure are correctly placed relative to each other. Units are ångströms of expected positional error.

Solvent-accessible surface area. SASA measures how much of the protein is reachable by solvent. It is computed by rolling a water-s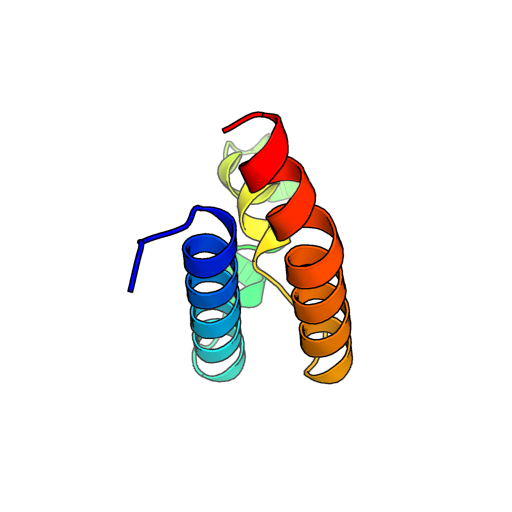ized probe over the atomic surface and summing the exposed area (Å²). Per-residue SASA distinguishes core (buried, low SASA) from surface (exposed, high SASA) residues; total SASA is a whole-molecule size measure.

B-factor. Crystallographic B-factors measure how much each atom's electron density is smeared out, in Å². They rise in mobile loops and surface residues and fall in the buried interior. In AlphaFold models this column is repurposed to hold pLDDT instead.

pLDDT. For AlphaFold models, the B-factor field carries pLDDT — the model's own estimate of local accuracy on a 0–100 scale. Regions with pLDDT<50 should be treated as essentially unmodeled; they often correspond to intrinsically disordered segments.

Backbone torsions (φ/ψ). φ (phi) and ψ (psi) are the two rotatable backbone dihedrals per residue: φ is the C(i-1)–N–Cα–C torsion, ψ is the N–Cα–C–N(i+1) torsion, both in degrees on (−180°, 180°]. α-helical residues cluster near (−60°, −45°); β-strand residues near (−120°, +130°). A Ramachandran plot is simply a scatter of (φ, ψ) for every residue.

Radius of gyration, Cα contacts, bounding box. Radius of gyration (Rg) is the root-mean-square distance of Cα atoms from their centroid — a single number for overall size and compactness. A globular domain of N residues has Rg ≈ 2.2·N^0.38 Å; an extended or disordered chain has a much larger Rg. The Cα contact count is the number of residue pairs whose Cα atoms are within 8 Å and are more than four positions apart in sequence — a standard proxy for tertiary packing density. The bounding box is the smallest axis-aligned box enclosing all Cα atoms.

Secondary structure (3-state, P-SEA). Three-state secondary structure (P-SEA) collapses the eight DSSP classes into helix (a), strand (b), and coil (c). P-SEA assigns these from Cα geometry alone — distances and angles — without requiring backbone oxygens, so it works on any Cα trace.

Secondary structure (8-state, DSSP). Secondary structure is the local, repeating backbone conformation. DSSP classifies it into eight states by reading the hydrogen-bond network: three helix types (H, G, I), two β types (E, B), two non-regular types (T, S), and unstructured coil (-).

Foldseek 3Di. The Foldseek 3Di string encodes local tertiary geometry as a 20-letter alphabet — one character per residue — derived from the 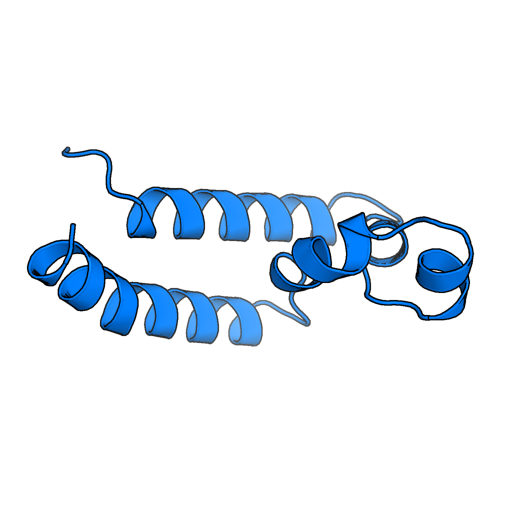relative positions of nearby Cα atoms. Unlike the amino-acid sequence, 3Di is a direct function of the 3D structure, so two proteins with the same fold have similar 3Di strings even at low sequence identity.

mmCIF coordinates. Structure coordinates are given as an mmCIF _atom_site loop: one row per atom with element, residue name, chain id, sequence number, and x/y/z position in Å. Only the four main-chain atoms per residue are included here; side chains are omitted to keep the record compact.

Sequence. This is the polypeptide sequence — one letter per residue, N-terminus first. Length ranges from a few dozen residues for small domains to over a thousand for large multi-domain proteins.